Protein AF-A0A4Y2IBP2-F1 (afdb_monomer_lite)

Foldseek 3Di:
DDPVVQQVVCVVVVPPDDDPVVLVVLVVVVCQQPVVVPQFHDLCSQLVSVVVVVQHSVLSSVLVCLLCVNVVRTRGSVSSVVLCVCCSPPPDLSRSSVSNNSDPDD

pLDDT: mean 86.75, std 11.18, range [51.66, 96.44]

Structure (mmCIF, N/CA/C/O backbone):
data_AF-A0A4Y2IBP2-F1
#
_entry.id   AF-A0A4Y2IBP2-F1
#
loop_
_atom_site.group_PDB
_atom_site.id
_atom_site.type_symbol
_atom_site.label_atom_id
_atom_site.label_alt_id
_atom_site.label_comp_id
_atom_site.label_asym_id
_atom_site.label_entity_id
_atom_site.label_seq_id
_atom_site.pdbx_PDB_ins_code
_atom_site.Cartn_x
_atom_site.Cartn_y
_atom_site.Cartn_z
_atom_site.occupancy
_atom_site.B_iso_or_equiv
_atom_site.auth_seq_id
_atom_site.auth_comp_id
_atom_site.auth_asym_id
_atom_site.auth_atom_id
_atom_site.pdbx_PDB_model_num
ATOM 1 N N . VAL A 1 1 ? 4.067 0.153 -25.171 1.00 51.66 1 VAL A N 1
ATOM 2 C CA . VAL A 1 1 ? 5.297 -0.202 -24.422 1.00 51.66 1 VAL A CA 1
ATOM 3 C C . VAL A 1 1 ? 4.852 -0.927 -23.170 1.00 51.66 1 VAL A C 1
ATOM 5 O O . VAL A 1 1 ? 3.874 -0.485 -22.577 1.00 51.66 1 VAL A O 1
ATOM 8 N N . LYS A 1 2 ? 5.450 -2.069 -22.831 1.00 70.38 2 LYS A N 1
ATOM 9 C CA . LYS A 1 2 ? 5.007 -2.855 -21.673 1.00 70.38 2 LYS A CA 1
ATOM 10 C C . LYS A 1 2 ? 5.406 -2.123 -20.382 1.00 70.38 2 LYS A C 1
ATOM 12 O O . LYS A 1 2 ? 6.540 -1.666 -20.279 1.00 70.38 2 LYS A O 1
ATOM 17 N N . MET A 1 3 ? 4.482 -1.984 -19.427 1.00 64.88 3 MET A N 1
ATOM 18 C CA . MET A 1 3 ? 4.681 -1.202 -18.189 1.00 64.88 3 MET A CA 1
ATOM 19 C C . MET A 1 3 ? 5.930 -1.632 -17.401 1.00 64.88 3 MET A C 1
ATOM 21 O O . MET A 1 3 ? 6.693 -0.788 -16.936 1.00 64.88 3 MET A O 1
ATOM 25 N N . TRP A 1 4 ? 6.188 -2.939 -17.326 1.00 65.38 4 TRP A N 1
ATOM 26 C CA . TRP A 1 4 ? 7.339 -3.513 -16.623 1.00 65.38 4 TRP A CA 1
ATOM 27 C C . TRP A 1 4 ? 8.689 -3.208 -17.290 1.00 65.38 4 TRP A C 1
ATOM 29 O O . TRP A 1 4 ? 9.685 -3.054 -16.596 1.00 65.38 4 TRP A O 1
ATOM 39 N N . GLU A 1 5 ? 8.738 -3.023 -18.614 1.00 68.50 5 GLU A N 1
ATOM 40 C CA . GLU A 1 5 ? 9.974 -2.631 -19.315 1.00 68.50 5 GLU A CA 1
ATOM 41 C C . GLU A 1 5 ? 10.372 -1.177 -19.015 1.00 68.50 5 GLU A C 1
ATOM 43 O O . GLU A 1 5 ? 11.551 -0.828 -19.071 1.00 68.50 5 GLU A O 1
ATOM 48 N N . GLN A 1 6 ? 9.398 -0.308 -18.726 1.00 65.38 6 GLN A N 1
ATOM 49 C CA . GLN A 1 6 ? 9.666 1.076 -18.325 1.00 65.38 6 GLN A CA 1
ATOM 50 C C . GLN A 1 6 ? 10.132 1.146 -16.873 1.00 65.38 6 GLN A C 1
ATOM 52 O O . GLN A 1 6 ? 11.102 1.844 -16.595 1.00 65.38 6 GLN A O 1
ATOM 57 N N . LEU A 1 7 ? 9.492 0.384 -15.981 1.00 69.50 7 LEU A N 1
ATOM 58 C CA . LEU A 1 7 ? 9.908 0.275 -14.584 1.00 69.50 7 LEU A CA 1
ATOM 59 C C . LEU A 1 7 ? 11.339 -0.275 -14.469 1.00 69.50 7 LEU A C 1
ATOM 61 O O . LEU A 1 7 ? 12.170 0.338 -13.806 1.00 69.50 7 LEU A O 1
ATOM 65 N N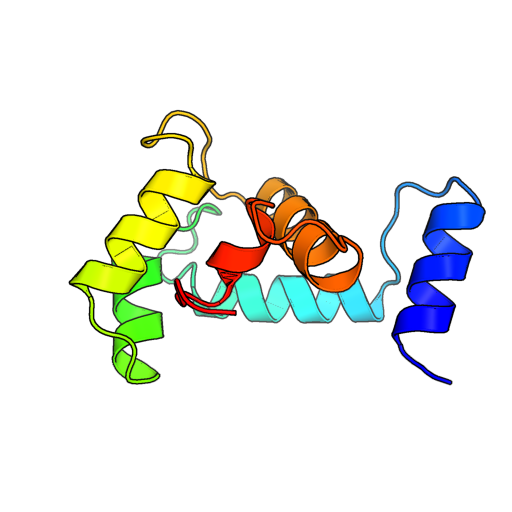 . ASP A 1 8 ? 11.655 -1.357 -15.188 1.00 70.75 8 ASP A N 1
ATOM 66 C CA . ASP A 1 8 ? 12.998 -1.955 -15.213 1.00 70.75 8 ASP A CA 1
ATOM 67 C C . ASP A 1 8 ? 14.059 -0.965 -15.725 1.00 70.75 8 ASP A C 1
ATOM 69 O O . ASP A 1 8 ? 15.121 -0.825 -15.123 1.00 70.75 8 ASP A O 1
ATOM 73 N N . LYS A 1 9 ? 13.762 -0.185 -16.775 1.00 70.06 9 LYS A N 1
ATOM 74 C CA . LYS A 1 9 ? 14.670 0.873 -17.256 1.00 70.06 9 LYS A CA 1
ATOM 75 C C . LYS A 1 9 ? 14.907 1.969 -16.219 1.00 70.06 9 LYS A C 1
ATOM 77 O O . LYS A 1 9 ? 16.047 2.404 -16.059 1.00 70.06 9 LYS A O 1
ATOM 82 N N . THR A 1 10 ? 13.860 2.418 -15.531 1.00 65.75 10 THR A N 1
ATOM 83 C CA . THR A 1 10 ? 13.972 3.462 -14.506 1.00 65.75 10 THR A CA 1
ATOM 84 C C . THR A 1 10 ? 14.781 2.969 -13.309 1.00 65.75 10 THR A C 1
ATOM 86 O O . THR A 1 10 ? 15.744 3.635 -12.930 1.00 65.75 10 THR A O 1
ATOM 89 N N . LEU A 1 11 ? 14.499 1.762 -12.809 1.00 67.19 11 LEU A N 1
ATOM 90 C CA . LEU A 1 11 ? 15.273 1.130 -11.735 1.00 67.19 11 LEU A CA 1
ATOM 91 C C . LEU A 1 11 ? 16.748 0.936 -12.131 1.00 67.19 11 LEU A C 1
ATOM 93 O O . LEU A 1 11 ? 17.646 1.284 -11.367 1.00 67.19 11 LEU A O 1
ATOM 97 N N . ARG A 1 12 ? 17.024 0.469 -13.359 1.00 66.00 12 ARG A N 1
ATOM 98 C CA . ARG A 1 12 ? 18.398 0.297 -13.878 1.00 66.00 12 ARG A CA 1
ATOM 99 C C . ARG A 1 12 ? 19.151 1.607 -14.085 1.00 66.00 12 ARG A C 1
ATOM 101 O O . ARG A 1 12 ? 20.376 1.609 -14.017 1.00 66.00 12 ARG A O 1
ATOM 108 N N . SER A 1 13 ? 18.449 2.709 -14.346 1.00 64.69 13 SER A N 1
ATOM 109 C CA . SER A 1 13 ? 19.068 4.033 -14.491 1.00 64.69 13 SER A CA 1
ATOM 110 C C . SER A 1 13 ? 19.542 4.643 -13.167 1.00 64.69 13 SER A C 1
ATOM 112 O O . SER A 1 13 ? 20.156 5.708 -13.182 1.00 64.69 13 SER A O 1
ATOM 114 N N . GLY A 1 14 ? 19.270 3.995 -12.026 1.00 56.91 14 GLY A N 1
ATOM 115 C CA . GLY A 1 14 ? 19.632 4.506 -10.702 1.00 56.91 14 GLY A CA 1
ATOM 116 C C . GLY A 1 14 ? 18.839 5.748 -10.282 1.00 56.91 14 GLY A C 1
ATOM 117 O O . GLY A 1 14 ? 19.177 6.377 -9.283 1.00 56.91 14 GLY A O 1
ATOM 118 N N . SER A 1 15 ? 17.786 6.110 -11.024 1.00 62.75 15 SER A N 1
ATOM 119 C CA . SER A 1 15 ? 16.814 7.102 -10.568 1.00 62.75 15 SER A CA 1
ATOM 120 C C . SER A 1 15 ? 15.934 6.475 -9.496 1.00 62.75 15 SER A C 1
ATOM 122 O O . SER A 1 15 ? 15.243 5.495 -9.757 1.00 62.75 15 SER A O 1
ATOM 124 N N . SER A 1 16 ? 15.919 7.073 -8.304 1.00 59.62 16 SER A N 1
ATOM 125 C CA . SER A 1 16 ? 14.988 6.706 -7.229 1.00 59.62 16 SER A CA 1
ATOM 126 C C . SER A 1 16 ? 13.540 7.113 -7.525 1.00 59.62 16 SER A C 1
ATOM 128 O O . SER A 1 16 ? 12.629 6.729 -6.798 1.00 59.62 16 SER A O 1
ATOM 130 N N . ALA A 1 17 ? 13.318 7.909 -8.575 1.00 69.56 17 ALA A N 1
ATOM 131 C CA . ALA A 1 17 ? 12.006 8.411 -8.942 1.00 69.56 17 ALA A CA 1
ATOM 132 C C . ALA A 1 17 ? 11.247 7.394 -9.801 1.00 69.56 17 ALA A C 1
ATOM 134 O O . ALA A 1 17 ? 11.701 7.016 -10.882 1.00 69.56 17 ALA A O 1
ATOM 135 N N . LEU A 1 18 ? 10.064 6.992 -9.337 1.00 77.31 18 LEU A N 1
ATOM 136 C CA . LEU A 1 18 ? 9.124 6.208 -10.132 1.00 77.31 18 LEU A CA 1
ATOM 137 C C . LEU A 1 18 ? 8.682 6.992 -11.381 1.00 77.31 18 LEU A C 1
ATOM 139 O O . LEU A 1 18 ? 8.581 8.223 -11.329 1.00 77.31 18 LEU A O 1
ATOM 143 N N . PRO A 1 19 ? 8.378 6.308 -12.503 1.00 83.25 19 PRO A N 1
ATOM 144 C CA . PRO A 1 19 ? 7.763 6.952 -13.658 1.00 83.25 19 PRO A CA 1
ATOM 145 C C . PRO A 1 19 ? 6.499 7.718 -13.257 1.00 83.25 19 PRO A C 1
ATOM 147 O O . PRO A 1 19 ? 5.690 7.200 -12.492 1.00 83.25 19 PRO A O 1
ATOM 150 N N . GLU A 1 20 ? 6.288 8.908 -13.823 1.00 84.69 20 GLU A N 1
ATOM 151 C CA . GLU A 1 20 ? 5.166 9.790 -13.460 1.00 84.69 20 GLU A CA 1
ATOM 152 C C . GLU A 1 20 ? 3.812 9.072 -13.509 1.00 84.69 20 GLU A C 1
ATOM 154 O O . GLU A 1 20 ? 3.056 9.118 -12.545 1.00 84.69 20 GLU A O 1
ATOM 159 N N . TRP A 1 21 ? 3.545 8.317 -14.580 1.00 85.56 21 TRP A N 1
ATOM 160 C CA . TRP A 1 21 ? 2.300 7.559 -14.722 1.00 85.56 21 TRP A CA 1
ATOM 161 C C . TRP A 1 21 ? 2.086 6.542 -13.591 1.00 85.56 21 TRP A C 1
ATOM 163 O O . TRP A 1 21 ? 0.951 6.328 -13.166 1.00 85.56 21 TRP A O 1
ATOM 173 N N . LEU A 1 22 ? 3.163 5.912 -13.106 1.00 87.44 22 LEU A N 1
ATOM 174 C CA . LEU A 1 22 ? 3.101 4.921 -12.036 1.00 87.44 22 LEU A CA 1
ATOM 175 C C . LEU A 1 22 ? 2.870 5.623 -10.704 1.00 87.44 22 LEU A C 1
ATOM 177 O O . LEU A 1 22 ? 2.008 5.200 -9.943 1.00 87.44 22 LEU A O 1
ATOM 181 N N . THR A 1 23 ? 3.572 6.729 -10.461 1.00 88.62 23 THR A N 1
ATOM 182 C CA . THR A 1 23 ? 3.356 7.580 -9.288 1.00 88.62 23 THR A CA 1
ATOM 183 C C . THR A 1 23 ? 1.911 8.068 -9.225 1.00 88.62 23 THR A C 1
ATOM 185 O O . THR A 1 23 ? 1.273 7.931 -8.187 1.00 88.62 23 THR A O 1
ATOM 188 N N . THR A 1 24 ? 1.349 8.565 -10.332 1.00 91.19 24 THR A N 1
ATOM 189 C CA . THR A 1 24 ? -0.058 8.993 -10.399 1.00 91.19 24 THR A CA 1
ATOM 190 C C . THR A 1 24 ? -1.015 7.833 -10.143 1.00 91.19 24 THR A C 1
ATOM 192 O O . THR A 1 24 ? -1.963 7.981 -9.378 1.00 91.19 24 THR A O 1
ATOM 195 N N . TYR A 1 25 ? -0.768 6.666 -10.743 1.00 91.88 25 TYR A N 1
ATOM 196 C CA . TYR A 1 25 ? -1.596 5.481 -10.518 1.00 91.88 25 TYR A CA 1
ATOM 197 C C . TYR A 1 25 ? -1.578 5.034 -9.050 1.00 91.88 25 TYR A C 1
ATOM 199 O O . TYR A 1 25 ? -2.636 4.800 -8.464 1.00 91.88 25 TYR A O 1
ATOM 207 N N . LEU A 1 26 ? -0.391 4.942 -8.443 1.00 93.00 26 LEU A N 1
ATOM 208 C CA . LEU A 1 26 ? -0.238 4.568 -7.039 1.00 93.00 26 LEU A CA 1
ATOM 209 C C . LEU A 1 26 ? -0.858 5.611 -6.118 1.00 93.00 26 LEU A C 1
ATOM 211 O O . LEU A 1 26 ? -1.507 5.231 -5.151 1.00 93.00 26 LEU A O 1
ATOM 215 N N . TRP A 1 27 ? -0.732 6.898 -6.444 1.00 93.81 27 TRP A N 1
ATOM 216 C CA . TRP A 1 27 ? -1.378 7.978 -5.704 1.00 93.81 27 TRP A CA 1
ATOM 217 C C . TRP A 1 27 ? -2.900 7.844 -5.731 1.00 93.81 27 TRP A C 1
ATOM 219 O O . TRP A 1 27 ? -3.540 7.847 -4.683 1.00 93.81 27 TRP A O 1
ATOM 229 N N . CYS A 1 28 ? -3.5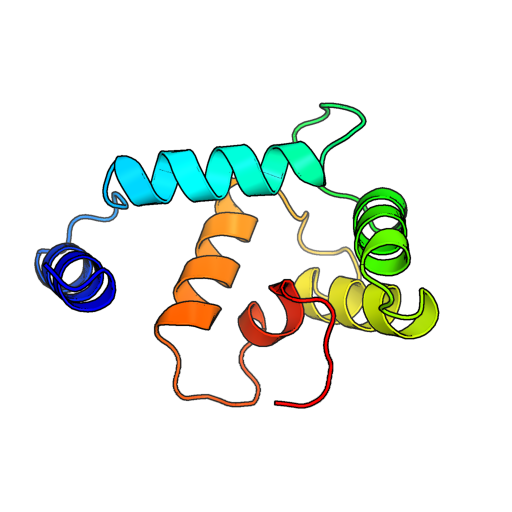01 7.646 -6.907 1.00 94.31 28 CYS A N 1
ATOM 230 C CA . CYS A 1 28 ? -4.942 7.410 -7.006 1.00 94.31 28 CYS A CA 1
ATOM 231 C C . CYS A 1 28 ? -5.367 6.169 -6.216 1.00 94.31 28 CYS A C 1
ATOM 233 O O . CYS A 1 28 ? -6.383 6.205 -5.531 1.00 94.31 28 CYS A O 1
ATOM 235 N N . ARG A 1 29 ? -4.587 5.084 -6.280 1.00 93.44 29 ARG A N 1
ATOM 236 C CA . ARG A 1 29 ? -4.871 3.854 -5.535 1.00 93.44 29 ARG A CA 1
ATOM 237 C C . ARG A 1 29 ? -4.766 4.058 -4.022 1.00 93.44 29 ARG A C 1
ATOM 239 O O . ARG A 1 29 ? -5.618 3.553 -3.306 1.00 93.44 29 ARG A O 1
ATOM 246 N N . PHE A 1 30 ? -3.769 4.802 -3.552 1.00 95.12 30 PHE A N 1
ATOM 247 C CA . PHE A 1 30 ? -3.594 5.148 -2.142 1.00 95.12 30 PHE A CA 1
ATOM 248 C C . PHE A 1 30 ? -4.800 5.929 -1.608 1.00 95.12 30 PHE A C 1
ATOM 250 O O . PHE A 1 30 ? -5.390 5.524 -0.615 1.00 95.12 30 PHE A O 1
ATOM 257 N N . ASN A 1 31 ? -5.253 6.953 -2.338 1.00 94.69 31 ASN A N 1
ATOM 258 C CA . ASN A 1 31 ? -6.418 7.766 -1.957 1.00 94.69 31 ASN A CA 1
ATOM 259 C C . ASN A 1 31 ? -7.759 7.007 -1.988 1.00 94.69 31 ASN A C 1
ATOM 261 O O . ASN A 1 31 ? -8.754 7.501 -1.471 1.00 94.69 31 ASN A O 1
ATOM 265 N N . ILE A 1 32 ? -7.833 5.829 -2.622 1.00 93.25 32 ILE A N 1
ATOM 266 C CA . ILE A 1 32 ? -9.021 4.965 -2.497 1.00 93.25 32 ILE A CA 1
ATOM 267 C C . ILE A 1 32 ? -9.077 4.345 -1.095 1.00 93.25 32 ILE A C 1
ATOM 269 O O . ILE A 1 32 ? -10.172 4.132 -0.576 1.00 93.25 32 ILE A O 1
ATOM 273 N N . TYR A 1 33 ? -7.915 4.051 -0.508 1.00 94.12 33 TYR A N 1
ATOM 274 C CA . TYR A 1 33 ? -7.800 3.509 0.841 1.00 94.12 33 TYR A CA 1
ATOM 275 C C . TYR A 1 33 ? -7.862 4.604 1.906 1.00 94.12 33 TYR A C 1
ATOM 277 O O . TYR A 1 33 ? -8.723 4.506 2.772 1.00 94.12 33 TYR A O 1
ATOM 285 N N . ASP A 1 34 ? -7.017 5.636 1.803 1.00 95.31 34 ASP A N 1
ATOM 286 C CA . ASP A 1 34 ? -6.953 6.774 2.736 1.00 95.31 34 ASP A CA 1
ATOM 287 C C . ASP A 1 34 ? -8.219 7.641 2.614 1.00 95.31 34 ASP A C 1
ATOM 289 O O . ASP A 1 34 ? -8.301 8.597 1.838 1.00 95.31 34 ASP A O 1
ATOM 293 N N . ARG A 1 35 ? -9.268 7.237 3.330 1.00 91.56 35 ARG A N 1
ATOM 294 C CA . ARG A 1 35 ? -10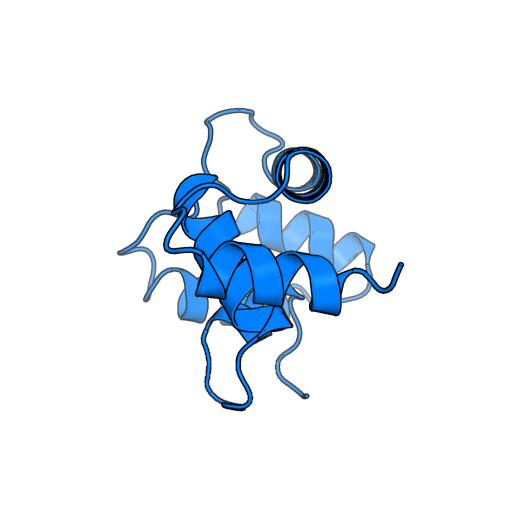.596 7.859 3.283 1.00 91.56 35 ARG A CA 1
ATOM 295 C C . ARG A 1 35 ? -10.685 9.049 4.219 1.00 91.56 35 ARG A C 1
ATOM 297 O O . ARG A 1 35 ? -11.514 9.935 3.992 1.00 91.56 35 ARG A O 1
ATOM 304 N N . THR A 1 36 ? -9.918 9.020 5.300 1.00 93.19 36 THR A N 1
ATOM 305 C CA . THR A 1 36 ? -9.849 10.097 6.283 1.00 93.19 36 THR A CA 1
ATOM 306 C C . THR A 1 36 ? -8.961 11.246 5.804 1.00 93.19 36 THR A C 1
ATOM 308 O O . THR A 1 36 ? -9.197 12.389 6.204 1.00 93.19 36 THR A O 1
ATOM 311 N N . GLY A 1 37 ? -8.040 10.982 4.873 1.00 92.81 37 GLY A N 1
ATOM 312 C CA . GLY A 1 37 ? -7.148 11.967 4.269 1.00 92.81 37 GLY A CA 1
ATOM 313 C C . GLY A 1 37 ? -6.031 12.402 5.213 1.00 92.81 37 GLY A C 1
ATOM 314 O O . GLY A 1 37 ? -5.563 13.540 5.112 1.00 92.81 37 GLY A O 1
ATOM 315 N N . ASP A 1 38 ? -5.653 11.550 6.166 1.00 94.69 38 ASP A N 1
ATOM 316 C CA . ASP A 1 38 ? -4.605 11.841 7.147 1.00 94.69 38 ASP A CA 1
ATOM 317 C C . ASP A 1 38 ? -3.193 11.506 6.623 1.00 94.69 38 ASP A C 1
ATOM 319 O O . ASP A 1 38 ? -2.191 11.857 7.255 1.00 94.69 38 ASP A O 1
ATOM 323 N N . GLY A 1 39 ? -3.110 10.922 5.422 1.00 94.00 39 GLY A N 1
ATOM 324 C CA . GLY A 1 39 ? -1.867 10.577 4.747 1.00 94.00 39 GLY A CA 1
ATOM 325 C C . GLY A 1 39 ? -1.301 9.213 5.138 1.00 94.00 39 GLY A C 1
ATOM 326 O O . GLY A 1 39 ? -0.185 8.897 4.708 1.00 94.00 39 GLY A O 1
ATOM 327 N N . ALA A 1 40 ? -2.033 8.401 5.906 1.00 95.62 40 ALA A N 1
ATOM 328 C CA . ALA A 1 40 ? -1.653 7.039 6.253 1.00 95.62 40 ALA A CA 1
ATOM 329 C C . ALA A 1 40 ? -2.867 6.106 6.238 1.00 95.62 40 ALA A C 1
ATOM 331 O O . ALA A 1 40 ? -3.885 6.367 6.853 1.00 95.62 40 ALA A O 1
ATOM 332 N N . ILE A 1 41 ? -2.731 4.954 5.586 1.00 96.44 41 ILE A N 1
ATOM 333 C CA . ILE A 1 41 ? -3.814 3.971 5.569 1.00 96.44 41 ILE A CA 1
ATOM 334 C C . ILE A 1 41 ? -3.822 3.231 6.905 1.00 96.44 41 ILE A C 1
ATOM 336 O O . ILE A 1 41 ? -2.825 2.591 7.261 1.00 96.44 41 ILE A O 1
ATOM 340 N N . ASP A 1 42 ? -4.950 3.255 7.605 1.00 96.25 42 ASP A N 1
ATOM 341 C CA . ASP A 1 42 ? -5.152 2.439 8.800 1.00 96.25 42 ASP A CA 1
ATOM 342 C C . ASP A 1 42 ? -5.782 1.063 8.492 1.00 96.25 42 ASP A C 1
ATOM 344 O O . ASP A 1 42 ? -6.174 0.731 7.365 1.00 96.25 42 ASP A O 1
ATOM 348 N N . VAL A 1 43 ? -5.843 0.209 9.516 1.00 95.94 43 VAL A N 1
ATOM 349 C CA . VAL A 1 43 ? -6.373 -1.154 9.382 1.00 95.94 43 VAL A CA 1
ATOM 350 C C . VAL A 1 43 ? -7.866 -1.175 9.031 1.00 95.94 43 VAL A C 1
ATOM 352 O O . VAL A 1 43 ? -8.311 -2.086 8.329 1.00 95.94 43 VAL A O 1
ATOM 355 N N . GLU A 1 44 ? -8.639 -0.194 9.497 1.00 96.06 44 GLU A N 1
ATOM 356 C CA . GLU A 1 44 ? -10.080 -0.103 9.255 1.00 96.06 44 GLU A CA 1
ATOM 357 C C . GLU A 1 44 ? -10.350 0.326 7.812 1.00 96.06 44 GLU A C 1
ATOM 359 O O . GLU A 1 44 ? -11.168 -0.280 7.120 1.00 96.06 44 GLU A O 1
ATOM 364 N N . GLU A 1 45 ? -9.612 1.317 7.321 1.00 95.88 45 GLU A N 1
ATOM 365 C CA . GLU A 1 45 ? -9.644 1.790 5.941 1.00 95.88 45 GLU A CA 1
ATOM 366 C C . GLU A 1 45 ? -9.259 0.690 4.950 1.00 95.88 45 GLU A C 1
ATOM 368 O O . GLU A 1 45 ? -9.979 0.431 3.975 1.00 95.88 45 GLU A O 1
ATOM 373 N N . PHE A 1 46 ? -8.158 -0.013 5.226 1.00 95.19 46 PHE A N 1
ATOM 374 C CA . PHE A 1 46 ? -7.695 -1.118 4.393 1.00 95.19 46 PHE A CA 1
ATOM 375 C C . PHE A 1 46 ? -8.711 -2.263 4.352 1.00 95.19 46 PHE A C 1
ATOM 377 O O . PHE A 1 46 ? -9.060 -2.755 3.273 1.00 95.19 46 PHE A O 1
ATOM 384 N N . ALA A 1 47 ? -9.217 -2.680 5.516 1.00 94.81 47 ALA A N 1
ATOM 385 C CA . ALA A 1 47 ? -10.174 -3.773 5.605 1.00 94.81 47 ALA A CA 1
ATOM 386 C C . ALA A 1 47 ? -11.515 -3.424 4.948 1.00 94.81 47 ALA A C 1
ATOM 388 O O . ALA A 1 47 ? -12.036 -4.245 4.192 1.00 94.81 47 ALA A O 1
ATOM 389 N N . TYR A 1 48 ? -12.017 -2.203 5.153 1.00 94.25 48 TYR A N 1
ATOM 390 C CA . TYR A 1 48 ? -13.272 -1.717 4.575 1.00 94.25 48 TYR A CA 1
ATOM 391 C C . TYR A 1 48 ? -13.264 -1.760 3.045 1.00 94.25 48 TYR A C 1
ATOM 393 O O . TYR A 1 48 ? -14.209 -2.232 2.410 1.00 94.25 48 TYR A O 1
ATOM 401 N N . ILE A 1 49 ? -12.193 -1.259 2.424 1.00 93.06 49 ILE A N 1
ATOM 402 C CA . ILE A 1 49 ? -12.098 -1.250 0.962 1.00 93.06 49 ILE A CA 1
ATOM 403 C C . ILE A 1 49 ? -12.013 -2.675 0.422 1.00 93.06 49 ILE A C 1
ATOM 405 O O . ILE A 1 49 ? -12.691 -3.001 -0.551 1.00 93.06 49 ILE A O 1
ATOM 409 N N . LEU A 1 50 ? -11.218 -3.539 1.050 1.00 92.62 50 LEU A N 1
ATOM 410 C CA . LEU A 1 50 ? -11.047 -4.916 0.591 1.00 92.62 50 LEU A CA 1
ATOM 411 C C . LEU A 1 50 ? -12.301 -5.773 0.782 1.00 92.62 50 LEU A C 1
ATOM 413 O O . LEU A 1 50 ? -12.586 -6.613 -0.074 1.00 92.62 50 LEU A O 1
ATOM 417 N N . GLU A 1 51 ? -13.093 -5.515 1.820 1.00 93.69 51 GLU A N 1
ATOM 418 C CA . GLU A 1 51 ? -14.403 -6.142 1.996 1.00 93.69 51 GLU A CA 1
ATOM 419 C C . GLU A 1 51 ? -15.344 -5.811 0.828 1.00 93.69 51 GLU A C 1
ATOM 421 O O . GLU A 1 51 ? -15.973 -6.713 0.270 1.00 93.69 51 GLU A O 1
ATOM 426 N N . ASN A 1 52 ? -15.346 -4.560 0.351 1.00 90.38 52 ASN A N 1
ATOM 427 C CA . ASN A 1 52 ? -16.106 -4.166 -0.845 1.00 90.38 52 ASN A CA 1
ATOM 428 C C . ASN A 1 52 ? -15.633 -4.875 -2.127 1.00 90.38 52 ASN A C 1
ATOM 430 O O . ASN A 1 52 ? -16.404 -5.013 -3.077 1.00 90.38 52 ASN A O 1
ATOM 434 N N . PHE A 1 53 ? -14.387 -5.353 -2.158 1.00 88.12 53 PHE A N 1
ATOM 435 C CA . PHE A 1 53 ? -13.844 -6.181 -3.239 1.00 88.12 53 PHE A CA 1
ATOM 436 C C . PHE A 1 53 ? -14.023 -7.692 -3.004 1.00 88.12 53 PHE A C 1
ATOM 438 O O . PHE A 1 53 ? -13.515 -8.502 -3.784 1.00 88.12 53 PHE A O 1
ATOM 445 N N . GLY A 1 54 ? -14.761 -8.088 -1.963 1.00 91.31 54 GLY A N 1
ATOM 446 C CA . GLY A 1 54 ? -15.070 -9.482 -1.643 1.00 91.31 54 GLY A CA 1
ATOM 447 C C . GLY A 1 54 ? -13.959 -10.227 -0.901 1.00 91.31 54 GLY A C 1
ATOM 448 O O . GLY A 1 54 ? -13.989 -11.457 -0.844 1.00 91.31 54 GLY A O 1
ATOM 449 N N . ILE A 1 55 ? -12.974 -9.518 -0.347 1.00 92.19 55 ILE A N 1
ATOM 450 C CA . ILE A 1 55 ? -11.924 -10.103 0.493 1.00 92.19 55 ILE A CA 1
ATOM 451 C C . ILE A 1 55 ? -12.384 -10.045 1.956 1.00 92.19 55 ILE A C 1
ATOM 453 O O . ILE A 1 55 ? -12.698 -8.962 2.444 1.00 92.19 55 ILE A O 1
ATOM 457 N N . PRO A 1 56 ? -12.417 -11.176 2.684 1.00 94.06 56 PRO A N 1
ATOM 458 C CA . PRO A 1 56 ? -12.871 -11.191 4.069 1.00 94.06 56 PRO A CA 1
ATOM 459 C C . PRO A 1 56 ? -12.049 -10.265 4.971 1.00 94.06 56 PRO A C 1
ATOM 461 O O . PRO A 1 56 ? -10.820 -10.310 4.952 1.00 94.06 56 PRO A O 1
ATOM 464 N N . GLU A 1 57 ? -12.727 -9.527 5.850 1.00 93.38 57 GLU A N 1
ATOM 465 C CA . GLU A 1 57 ? -12.115 -8.600 6.812 1.00 93.38 57 GLU A CA 1
ATOM 466 C C . GLU A 1 57 ? -10.984 -9.247 7.633 1.00 93.38 57 GLU A C 1
ATOM 468 O O . GLU A 1 57 ? -9.897 -8.699 7.803 1.00 93.38 57 GLU A O 1
ATOM 473 N N . ARG A 1 58 ? -11.195 -10.481 8.103 1.00 93.50 58 ARG A N 1
ATOM 474 C CA . ARG A 1 58 ? -10.171 -11.224 8.850 1.00 93.50 58 ARG A CA 1
ATOM 475 C C . ARG A 1 58 ? -8.878 -11.397 8.047 1.00 93.50 58 ARG A C 1
ATOM 477 O O . ARG A 1 58 ? -7.797 -11.359 8.627 1.00 93.50 58 ARG A O 1
ATOM 484 N N . GLN A 1 59 ? -8.993 -11.620 6.740 1.00 93.88 59 GLN A N 1
ATOM 485 C CA . GLN A 1 59 ? -7.849 -11.806 5.854 1.00 93.88 59 GLN A CA 1
ATOM 486 C C . GLN A 1 59 ? -7.134 -10.477 5.601 1.00 93.88 59 GLN A C 1
ATOM 488 O O . GLN A 1 59 ? -5.916 -10.409 5.742 1.00 93.88 59 GLN A O 1
ATOM 493 N N . SER A 1 60 ? -7.878 -9.419 5.274 1.00 94.31 60 SER A N 1
ATOM 494 C CA . SER A 1 60 ? -7.304 -8.095 5.021 1.00 94.31 60 SER A CA 1
ATOM 495 C C . SER A 1 60 ? -6.590 -7.538 6.252 1.00 94.31 60 SER A C 1
ATOM 497 O O . SER A 1 60 ? -5.472 -7.044 6.125 1.00 94.31 60 SER A O 1
ATOM 499 N N . ARG A 1 61 ? -7.155 -7.714 7.452 1.00 95.12 61 ARG A N 1
ATOM 500 C CA . ARG A 1 61 ? -6.495 -7.339 8.713 1.00 95.12 61 ARG A CA 1
ATOM 501 C C . ARG A 1 61 ? -5.180 -8.085 8.930 1.00 95.12 61 ARG A C 1
ATOM 503 O O . ARG A 1 61 ? 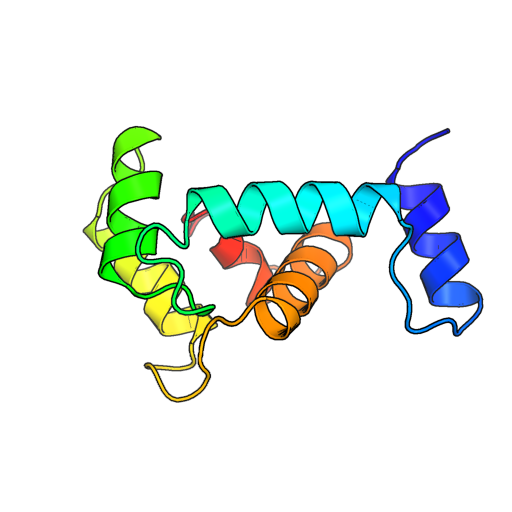-4.192 -7.472 9.308 1.00 95.12 61 ARG A O 1
ATOM 510 N N . GLN A 1 62 ? -5.137 -9.390 8.648 1.00 94.56 62 GLN A N 1
ATOM 511 C CA . GLN A 1 62 ? -3.896 -10.170 8.744 1.00 94.56 62 GLN A CA 1
ATOM 512 C C . GLN A 1 62 ? -2.828 -9.664 7.769 1.00 94.56 62 GLN A C 1
ATOM 514 O O . GLN A 1 62 ? -1.681 -9.481 8.169 1.00 94.56 62 GLN A O 1
ATOM 519 N N . CYS A 1 63 ? -3.204 -9.400 6.516 1.00 93.81 63 CYS A N 1
ATOM 520 C CA . CYS A 1 63 ? -2.317 -8.797 5.521 1.00 93.81 63 CYS A CA 1
ATOM 521 C C . CYS A 1 63 ? -1.776 -7.445 5.999 1.00 93.81 63 CYS A C 1
ATOM 523 O O . CYS A 1 63 ? -0.576 -7.200 5.908 1.00 93.81 63 CYS A O 1
ATOM 525 N N . PHE A 1 64 ? -2.644 -6.596 6.554 1.00 95.31 64 PHE A N 1
ATOM 526 C CA . PHE A 1 64 ? -2.256 -5.296 7.090 1.00 95.31 64 PHE A CA 1
ATOM 527 C C . PHE A 1 64 ? -1.219 -5.434 8.207 1.00 95.31 64 PHE A C 1
ATOM 529 O O . PHE A 1 64 ? -0.140 -4.865 8.095 1.00 95.31 64 PHE A O 1
ATOM 536 N N . THR A 1 65 ? -1.483 -6.271 9.217 1.00 95.00 65 THR A N 1
ATOM 537 C CA . THR A 1 65 ? -0.542 -6.529 10.320 1.00 95.00 65 THR A CA 1
ATOM 538 C C . THR A 1 65 ? 0.818 -7.025 9.821 1.00 95.00 65 THR A C 1
ATOM 540 O O . THR A 1 65 ? 1.848 -6.633 10.369 1.00 95.00 65 THR A O 1
ATOM 543 N N . MET A 1 66 ? 0.848 -7.869 8.782 1.00 93.44 66 MET A N 1
ATOM 544 C CA . MET A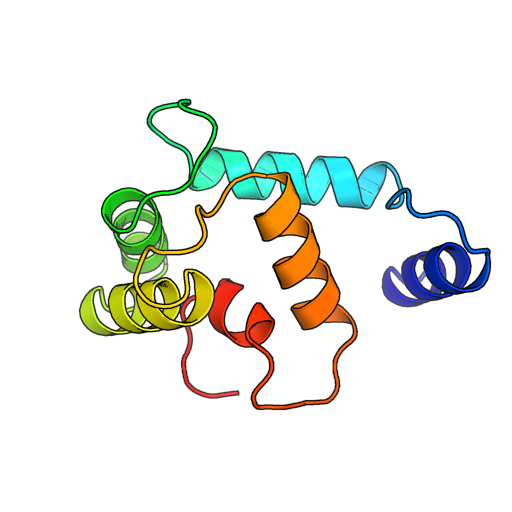 1 66 ? 2.107 -8.327 8.182 1.00 93.44 66 MET A CA 1
ATOM 545 C C . MET A 1 66 ? 2.863 -7.171 7.514 1.00 93.44 66 MET A C 1
ATOM 547 O O . MET A 1 66 ? 4.056 -7.004 7.760 1.00 93.44 66 MET A O 1
ATOM 551 N N . MET A 1 67 ? 2.179 -6.340 6.721 1.00 94.38 67 MET A N 1
ATOM 552 C CA . MET A 1 67 ? 2.796 -5.196 6.035 1.00 94.38 67 MET A CA 1
ATOM 553 C C . MET A 1 67 ? 3.282 -4.117 7.006 1.00 94.38 67 MET A C 1
ATOM 555 O O . MET A 1 67 ? 4.370 -3.579 6.818 1.00 94.38 67 MET A O 1
ATOM 559 N N . THR A 1 68 ? 2.511 -3.794 8.045 1.00 95.19 68 THR A N 1
ATOM 560 C CA . THR A 1 68 ? 2.855 -2.740 9.017 1.00 95.19 68 THR A CA 1
ATOM 561 C C . THR A 1 68 ? 3.795 -3.214 10.119 1.00 95.19 68 THR A C 1
ATOM 563 O O . THR A 1 68 ? 4.102 -2.451 11.036 1.00 95.19 68 THR A O 1
ATOM 566 N N . LEU A 1 69 ? 4.276 -4.463 10.042 1.00 93.31 69 LEU A N 1
ATOM 567 C CA . LEU A 1 69 ? 5.120 -5.082 11.064 1.00 93.31 69 LEU A CA 1
ATOM 568 C C . LEU A 1 69 ? 4.480 -4.948 12.454 1.00 93.31 69 LEU A C 1
ATOM 570 O O . LEU A 1 69 ? 5.115 -4.490 13.406 1.00 93.31 69 LEU A O 1
ATOM 574 N N . ASN A 1 70 ? 3.201 -5.320 12.546 1.00 92.94 70 ASN A N 1
ATOM 575 C CA . ASN A 1 70 ? 2.380 -5.178 13.745 1.00 92.94 70 ASN A CA 1
ATOM 576 C C . ASN A 1 70 ? 2.301 -3.718 14.236 1.00 92.94 70 ASN A C 1
ATOM 578 O O . ASN A 1 70 ? 2.636 -3.421 15.383 1.00 92.94 70 ASN A O 1
ATOM 582 N N . ASP A 1 71 ? 1.889 -2.829 13.327 1.00 91.25 71 ASP A N 1
ATOM 583 C CA . ASP A 1 71 ? 1.661 -1.388 13.531 1.00 91.25 71 ASP A CA 1
ATOM 584 C C . ASP A 1 71 ? 2.902 -0.576 13.938 1.00 91.25 71 ASP A C 1
ATOM 586 O O . ASP A 1 71 ? 2.801 0.556 14.410 1.00 91.25 71 ASP A O 1
ATOM 590 N N . THR A 1 72 ? 4.099 -1.128 13.727 1.00 94.19 72 THR A N 1
ATOM 591 C CA . THR A 1 72 ? 5.364 -0.425 13.993 1.00 94.19 72 THR A CA 1
ATOM 592 C C . THR A 1 72 ? 5.835 0.423 12.812 1.00 94.19 72 THR A C 1
ATOM 594 O O . THR A 1 72 ? 6.607 1.364 13.010 1.00 94.19 72 THR A O 1
ATOM 597 N N . LYS A 1 73 ? 5.363 0.126 11.593 1.00 94.31 73 LYS A N 1
ATOM 598 C CA . LYS A 1 73 ? 5.621 0.908 10.380 1.00 94.31 73 LYS A CA 1
ATOM 599 C C . LYS A 1 73 ? 4.294 1.447 9.822 1.00 94.31 73 LYS A C 1
ATOM 601 O O . LYS A 1 73 ? 3.476 0.640 9.378 1.00 94.31 73 LYS A O 1
ATOM 606 N N . PRO A 1 74 ? 4.063 2.774 9.833 1.00 94.25 74 PRO A N 1
ATOM 607 C CA . PRO A 1 74 ? 2.842 3.356 9.285 1.00 94.25 74 PRO A CA 1
ATOM 608 C C . PRO A 1 74 ? 2.772 3.133 7.773 1.00 94.25 74 PRO A C 1
ATOM 610 O O . PRO A 1 74 ? 3.787 3.214 7.077 1.00 94.25 74 PRO A O 1
ATOM 613 N N . LEU A 1 75 ? 1.571 2.864 7.260 1.00 95.69 75 LEU A N 1
ATOM 614 C CA . LEU A 1 75 ? 1.334 2.681 5.830 1.00 95.69 75 LEU A CA 1
ATOM 615 C C . LEU A 1 75 ? 1.062 4.029 5.149 1.00 95.69 75 LEU A C 1
ATOM 617 O O . LEU A 1 75 ? -0.037 4.293 4.668 1.00 95.69 75 LEU A O 1
ATOM 621 N N . ASP A 1 76 ? 2.077 4.892 5.135 1.00 96.19 76 ASP A N 1
ATOM 622 C CA . ASP A 1 76 ? 2.051 6.156 4.394 1.00 96.19 76 ASP A CA 1
ATOM 623 C C . ASP A 1 76 ? 2.243 5.941 2.881 1.00 96.19 76 ASP A C 1
ATOM 625 O O . ASP A 1 76 ? 2.518 4.834 2.404 1.00 96.19 76 ASP A O 1
ATOM 629 N N . PHE A 1 77 ? 2.099 7.009 2.092 1.00 94.12 77 PHE A N 1
ATOM 630 C CA . PHE A 1 77 ? 2.222 6.910 0.636 1.00 94.12 77 PHE A CA 1
ATOM 631 C C . PHE A 1 77 ? 3.608 6.432 0.171 1.00 94.12 77 PHE A C 1
ATOM 633 O O . PHE A 1 77 ? 3.712 5.707 -0.823 1.00 94.12 77 PHE A O 1
ATOM 640 N N . ALA A 1 78 ? 4.675 6.817 0.877 1.00 92.19 78 ALA A N 1
ATOM 641 C CA . ALA A 1 78 ? 6.031 6.421 0.516 1.00 92.19 78 ALA A CA 1
ATOM 642 C C . ALA A 1 78 ? 6.214 4.911 0.709 1.00 92.19 78 ALA A C 1
ATOM 644 O O . ALA A 1 78 ? 6.644 4.218 -0.216 1.00 92.19 78 ALA A O 1
ATOM 645 N N . TYR A 1 79 ? 5.797 4.382 1.860 1.00 94.75 79 TYR A N 1
ATOM 646 C CA . TYR A 1 79 ? 5.866 2.955 2.135 1.00 94.75 79 TYR A CA 1
ATOM 647 C C . TYR A 1 79 ? 4.911 2.144 1.253 1.00 94.75 79 TYR A C 1
ATOM 649 O O . TYR A 1 79 ? 5.269 1.073 0.762 1.00 94.75 79 TYR A O 1
ATOM 657 N N . PHE A 1 80 ? 3.723 2.673 0.961 1.00 94.69 80 PHE A N 1
ATOM 658 C CA . PHE A 1 80 ? 2.806 2.061 0.001 1.00 94.69 80 PHE A CA 1
ATOM 659 C C . PHE A 1 80 ? 3.454 1.895 -1.383 1.00 94.69 80 PHE A C 1
ATOM 661 O O . PHE A 1 80 ? 3.268 0.866 -2.036 1.00 94.69 80 PHE A O 1
ATOM 668 N N . CYS A 1 81 ? 4.249 2.874 -1.828 1.00 92.06 81 CYS A N 1
ATOM 669 C CA . CYS A 1 81 ? 5.012 2.761 -3.069 1.00 92.06 81 CYS A CA 1
ATOM 670 C C . CYS A 1 81 ? 6.094 1.678 -2.991 1.00 92.06 81 CYS A C 1
ATOM 672 O O . CYS A 1 81 ? 6.229 0.919 -3.948 1.00 92.06 81 CYS A O 1
ATOM 674 N N . GLU A 1 82 ? 6.824 1.564 -1.875 1.00 91.69 82 GLU A N 1
ATOM 675 C CA . GLU A 1 82 ? 7.813 0.489 -1.665 1.00 91.69 82 GLU A CA 1
ATOM 676 C C . GLU A 1 82 ? 7.165 -0.895 -1.814 1.00 91.69 82 GLU A C 1
ATOM 678 O O . GLU A 1 82 ? 7.623 -1.706 -2.619 1.00 91.69 82 GLU A O 1
ATOM 683 N N . LEU A 1 83 ? 6.050 -1.132 -1.113 1.00 93.31 83 LEU A N 1
ATOM 684 C CA . LEU A 1 83 ? 5.298 -2.390 -1.180 1.00 93.31 83 LEU A CA 1
ATOM 685 C C . LEU A 1 83 ? 4.753 -2.661 -2.585 1.00 93.31 83 LEU A C 1
ATOM 687 O O . LEU A 1 83 ? 4.771 -3.797 -3.056 1.00 93.31 83 LEU A O 1
ATOM 691 N N . ALA A 1 84 ? 4.271 -1.627 -3.279 1.00 91.50 84 ALA A N 1
ATOM 692 C CA . ALA A 1 84 ? 3.764 -1.775 -4.637 1.00 91.50 84 ALA A CA 1
ATOM 693 C C . ALA A 1 84 ? 4.878 -2.129 -5.629 1.00 91.50 84 ALA A C 1
ATOM 695 O O . ALA A 1 84 ? 4.665 -2.967 -6.500 1.00 91.50 84 ALA A O 1
ATOM 696 N N . ILE A 1 85 ? 6.057 -1.513 -5.512 1.00 88.00 85 ILE A N 1
ATOM 697 C CA . ILE A 1 85 ? 7.219 -1.868 -6.336 1.00 88.00 85 ILE A CA 1
ATOM 698 C C . ILE A 1 85 ? 7.609 -3.314 -6.054 1.00 88.00 85 ILE A C 1
ATOM 700 O O . ILE A 1 85 ? 7.727 -4.091 -6.998 1.00 88.00 85 ILE A O 1
ATOM 704 N N . GLU A 1 86 ? 7.736 -3.681 -4.777 1.00 90.00 86 GLU A N 1
ATOM 705 C CA . GLU A 1 86 ? 8.078 -5.041 -4.367 1.00 90.00 86 GLU A CA 1
ATOM 706 C C . GLU A 1 86 ? 7.096 -6.062 -4.959 1.00 90.00 86 GLU A C 1
ATOM 708 O O . GLU A 1 86 ? 7.532 -7.035 -5.565 1.00 90.00 86 GLU A O 1
ATOM 713 N N . TYR A 1 87 ? 5.790 -5.782 -4.921 1.00 89.62 87 TYR A N 1
ATOM 714 C CA . TYR A 1 87 ? 4.756 -6.606 -5.558 1.00 89.62 87 TYR A CA 1
ATOM 715 C C . TYR A 1 87 ? 4.942 -6.786 -7.076 1.00 89.62 87 TYR A C 1
ATOM 717 O O . TYR A 1 87 ? 4.634 -7.845 -7.617 1.00 89.62 87 TYR A O 1
ATOM 725 N N . TYR A 1 88 ? 5.410 -5.761 -7.795 1.00 84.69 88 TYR A N 1
ATOM 726 C CA . TYR A 1 88 ? 5.576 -5.835 -9.252 1.00 84.69 88 TYR A CA 1
ATOM 727 C C . TYR A 1 88 ? 6.919 -6.413 -9.701 1.00 84.69 88 TYR A C 1
ATOM 729 O O . TYR A 1 88 ? 7.039 -6.793 -10.868 1.00 84.69 88 TYR A O 1
ATOM 737 N N . THR A 1 89 ? 7.933 -6.418 -8.834 1.00 84.06 89 THR A N 1
ATOM 738 C CA . THR A 1 89 ? 9.311 -6.758 -9.224 1.00 84.06 89 THR A CA 1
ATOM 739 C C . THR A 1 89 ? 9.908 -7.943 -8.483 1.00 84.06 89 THR A C 1
ATOM 741 O O . THR A 1 89 ? 10.907 -8.480 -8.953 1.00 84.06 89 THR A O 1
ATOM 744 N N . SER A 1 90 ? 9.375 -8.308 -7.317 1.00 86.62 90 SER A N 1
ATOM 745 C CA . SER A 1 90 ? 9.915 -9.403 -6.516 1.00 86.62 90 SER A CA 1
ATOM 746 C C . SER A 1 90 ? 9.427 -10.754 -7.029 1.00 86.62 90 SER A C 1
ATOM 748 O O . SER A 1 90 ? 8.239 -10.939 -7.281 1.00 86.62 90 SER A O 1
ATOM 750 N N . ASP A 1 91 ? 10.348 -11.712 -7.118 1.00 86.50 91 ASP A N 1
ATOM 751 C CA . ASP A 1 91 ? 10.037 -13.129 -7.334 1.00 86.50 91 ASP A CA 1
ATOM 752 C C . ASP A 1 91 ? 9.895 -13.896 -6.000 1.00 86.50 91 ASP A C 1
ATOM 754 O O . ASP A 1 91 ? 9.654 -15.104 -6.005 1.00 86.50 91 ASP A O 1
ATOM 758 N N . ASP A 1 92 ? 10.076 -13.228 -4.850 1.00 87.31 92 ASP A N 1
ATOM 759 C CA . ASP A 1 92 ? 9.963 -13.839 -3.522 1.00 87.31 92 ASP A CA 1
ATOM 760 C C . ASP A 1 92 ? 8.484 -13.980 -3.105 1.00 87.31 92 ASP A C 1
ATOM 762 O O . ASP A 1 92 ? 7.806 -12.970 -2.878 1.00 87.31 92 ASP A O 1
ATOM 766 N N . PRO A 1 93 ? 7.964 -15.213 -2.926 1.00 85.81 93 PRO A N 1
ATOM 767 C CA . PRO A 1 93 ? 6.589 -15.433 -2.477 1.00 85.81 93 PRO A CA 1
ATOM 768 C C . PRO A 1 93 ? 6.306 -14.885 -1.072 1.00 85.81 93 PRO A C 1
ATOM 770 O O . PRO A 1 93 ? 5.149 -14.656 -0.722 1.00 85.81 93 PRO A O 1
ATOM 773 N N . SER A 1 94 ? 7.346 -14.681 -0.260 1.00 86.69 94 SER A N 1
ATOM 774 C CA . SER A 1 94 ? 7.246 -14.173 1.110 1.00 86.69 94 SER A CA 1
ATOM 775 C C . SER A 1 94 ? 7.411 -12.655 1.235 1.00 86.69 94 SER A C 1
ATOM 777 O O . SER A 1 94 ? 7.308 -12.127 2.343 1.00 86.69 94 SER A O 1
ATOM 779 N N . ALA A 1 95 ? 7.614 -11.950 0.118 1.00 91.31 95 ALA A N 1
ATOM 780 C CA . ALA A 1 95 ? 7.733 -10.498 0.095 1.00 91.31 95 ALA A CA 1
ATOM 781 C C . ALA A 1 95 ? 6.489 -9.808 0.678 1.00 91.31 95 ALA A C 1
ATOM 783 O O . ALA A 1 95 ? 5.350 -10.197 0.398 1.00 91.31 95 ALA A O 1
ATOM 784 N N . LEU A 1 96 ? 6.694 -8.745 1.461 1.00 92.75 96 LEU A N 1
ATOM 785 C CA . LEU A 1 96 ? 5.599 -8.043 2.139 1.00 92.75 96 LEU A CA 1
ATOM 786 C C . LEU A 1 96 ? 4.656 -7.359 1.142 1.00 92.75 96 LEU A C 1
ATOM 788 O O . LEU A 1 96 ? 3.447 -7.297 1.373 1.00 92.75 96 LEU A O 1
ATOM 792 N N . GLY A 1 97 ? 5.186 -6.911 0.004 1.00 90.44 97 GLY A N 1
ATOM 793 C CA . GLY A 1 97 ? 4.430 -6.333 -1.102 1.00 90.44 97 GLY A CA 1
ATOM 794 C C . GLY A 1 97 ? 3.308 -7.235 -1.613 1.00 90.44 97 GLY A C 1
ATOM 795 O O . GLY A 1 97 ? 2.271 -6.732 -2.040 1.00 90.44 97 GLY A O 1
ATOM 796 N N . ASN A 1 98 ? 3.434 -8.560 -1.483 1.00 90.94 98 ASN A N 1
ATOM 797 C CA . ASN A 1 98 ? 2.397 -9.512 -1.895 1.00 90.94 98 ASN A CA 1
ATOM 798 C C . ASN A 1 98 ? 1.061 -9.255 -1.170 1.00 90.94 98 ASN A C 1
ATOM 800 O O . ASN A 1 98 ? -0.023 -9.349 -1.760 1.00 90.94 98 ASN A O 1
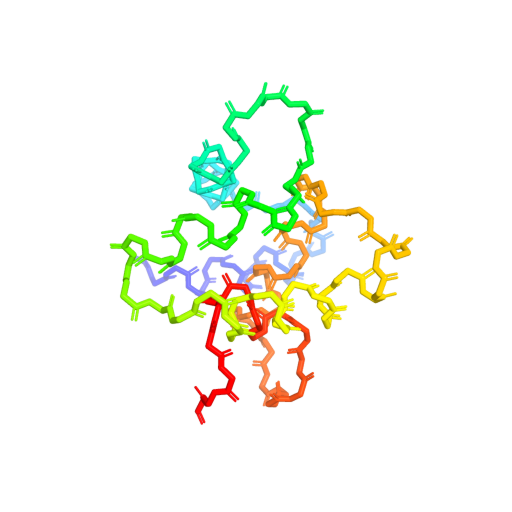ATOM 804 N N . PHE A 1 99 ? 1.125 -8.793 0.079 1.00 91.25 99 PHE A N 1
ATOM 805 C CA . PHE A 1 99 ? -0.044 -8.513 0.909 1.00 91.25 99 PHE A CA 1
ATOM 806 C C . PHE A 1 99 ? -0.775 -7.205 0.550 1.00 91.25 99 PHE A C 1
ATOM 808 O O . PHE A 1 99 ? -1.905 -7.009 1.004 1.00 91.25 99 PHE A O 1
ATOM 815 N N . ILE A 1 100 ? -0.232 -6.356 -0.342 1.00 89.88 100 ILE A N 1
ATOM 816 C CA . ILE A 1 100 ? -0.867 -5.087 -0.779 1.00 89.88 100 ILE A CA 1
ATOM 817 C C . ILE A 1 100 ? -2.191 -5.299 -1.533 1.00 89.88 100 ILE A C 1
ATOM 819 O O . ILE A 1 100 ? -2.939 -4.358 -1.818 1.00 89.88 100 ILE A O 1
ATOM 823 N N . THR A 1 101 ? -2.469 -6.539 -1.933 1.00 84.69 101 THR A N 1
ATOM 824 C CA . THR A 1 101 ? -3.715 -6.948 -2.596 1.00 84.69 101 THR A CA 1
ATOM 825 C C . THR A 1 101 ? -4.765 -7.481 -1.624 1.00 84.69 101 THR A C 1
ATOM 827 O O . THR A 1 101 ? -5.882 -7.767 -2.047 1.00 84.69 101 THR A O 1
ATOM 830 N N . GLY A 1 102 ? -4.423 -7.643 -0.341 1.00 80.62 102 GLY A N 1
ATOM 831 C CA . GLY A 1 102 ? -5.307 -8.229 0.664 1.00 80.62 102 GLY A CA 1
ATOM 832 C C . GLY A 1 102 ? -5.430 -9.752 0.597 1.00 80.62 102 GLY A C 1
ATOM 833 O O . GLY A 1 102 ? -6.191 -10.325 1.370 1.00 80.62 102 GLY A O 1
ATOM 834 N N . LYS A 1 103 ? -4.696 -10.429 -0.292 1.00 81.19 103 LYS A N 1
ATOM 835 C CA . LYS A 1 103 ? -4.723 -11.891 -0.434 1.00 81.19 103 LYS A CA 1
ATOM 836 C C . LYS A 1 103 ? -3.542 -12.532 0.294 1.00 81.19 103 LYS A C 1
ATOM 838 O O . LYS A 1 103 ? -2.490 -11.926 0.417 1.00 81.19 103 LYS A O 1
ATOM 843 N N . LEU A 1 104 ? -3.742 -13.761 0.774 1.00 72.81 104 LEU A N 1
ATOM 844 C CA . LEU A 1 104 ? -2.714 -14.574 1.453 1.00 72.81 104 LEU A CA 1
ATOM 845 C C . LEU A 1 104 ? -2.192 -15.732 0.588 1.00 72.81 104 LEU A C 1
ATOM 847 O O . LEU A 1 104 ? -1.217 -16.375 0.957 1.00 72.81 104 LEU A O 1
ATOM 851 N N . ASN A 1 105 ? -2.862 -16.013 -0.532 1.00 67.25 105 ASN A N 1
ATOM 852 C CA . ASN A 1 105 ? -2.502 -17.082 -1.457 1.00 67.25 105 ASN A CA 1
ATOM 853 C C . ASN A 1 105 ? -2.115 -16.448 -2.794 1.00 67.25 105 ASN A C 1
ATOM 855 O O . ASN A 1 105 ? -2.871 -15.609 -3.300 1.00 67.25 105 ASN A O 1
ATOM 859 N N . PHE A 1 106 ? -0.979 -16.877 -3.340 1.00 57.16 106 PHE A N 1
ATOM 860 C CA . PHE A 1 106 ? -0.370 -16.375 -4.570 1.00 57.16 106 PHE A CA 1
ATOM 861 C C . PHE A 1 106 ? -0.045 -17.542 -5.499 1.00 57.16 106 PHE A C 1
ATOM 863 O O . PHE A 1 106 ? 0.416 -18.585 -4.978 1.00 57.16 106 PHE A O 1
#

Sequence (106 aa):
VKMWEQLDKTLRSGSSALPEWLTTYLWCRFNIYDRTGDGAIDVEEFAYILENFGIPERQSRQCFTMMTLNDTKPLDFAYFCELAIEYYTSDDPSALGNFITGKLNF

Secondary structure (DSSP, 8-state):
--HHHHHHHHHHTT--SPPHHHHHHHHHHHHHH-SS-SSEE-HHHHHHHHHHTT--HHHHHHHHHHHTTTTTS-EEHHHHHHHHHHHHH---TT-GGGGGGS-S--

Organism: Araneus ventricosus (NCBI:txid182803)

InterPro domains:
  IPR002048 EF-hand domain [PF13405] (26-54)
  IPR002048 EF-hand domain [PS50222] (30-56)
  IPR011992 EF-hand domain pair [SSF47473] (14-97)

Radius of gyration: 13.98 Å; chains: 1; bounding box: 36×29×38 Å